Protein AF-A0A7K3DEM0-F1 (afdb_monomer)

pLDDT: mean 96.22, std 6.44, range [53.69, 98.88]

Solvent-accessible surface area (backbone atoms only — not comparable to full-atom values): 5856 Å² total; per-residue (Å²): 132,88,77,90,84,87,80,90,81,57,74,92,64,68,82,83,81,72,78,46,73,42,77,50,79,33,35,64,72,59,72,82,82,68,68,69,59,48,60,45,49,75,76,40,62,60,61,56,54,51,48,48,48,44,49,73,49,30,94,80,53,78,62,42,79,78,32,69,47,79,37,79,80,49,100,46,34,31,38,34,51,24,19,73,35,85,56,74,89,84,128

Radius of gyration: 13.83 Å; Cα contacts (8 Å, |Δi|>4): 125; chains: 1; bounding box: 36×25×37 Å

Mean predict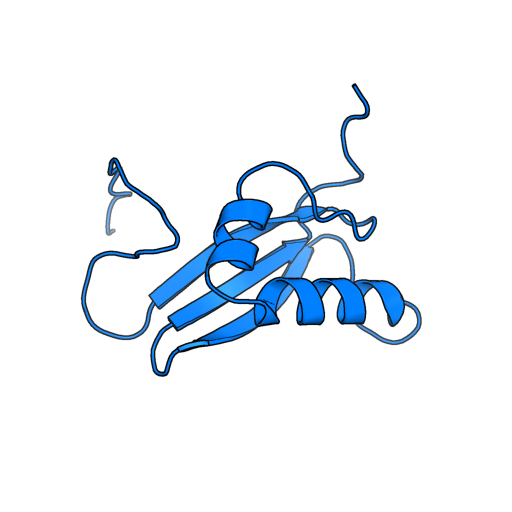ed aligned error: 2.86 Å

Sequence (91 aa):
MSEITYVRGDATVPFGKGPRLIVHVCNDIGGWGKGFVLALSRRWPEPERAYRRWHRERAGNDFGLGAVQFVQVESWLWVANMIGQRGVRTG

Nearest PDB structures (foldseek):
  5e3b-assembly1_A  TM=1.002E+00  e=1.593E-12  Streptomyces coelicolor A3(2)
  2fg1-assembly1_A  TM=9.821E-01  e=2.073E-11  Bacteroides thetaiotaomicron VPI-5482
  2afc-assembly2_B  TM=1.001E+00  e=1.121E-10  Bacteroides thetaiotaomicron
  6lfr-assembly1_A  TM=8.264E-01  e=2.571E-03  Saccharomyces cerevisiae S288C
  6lfq-assembly1_A  TM=8.260E-01  e=5.403E-03  Saccharomyces cerevisiae S288C

Foldseek 3Di:
DDDDDDDDDQLVDDDDDA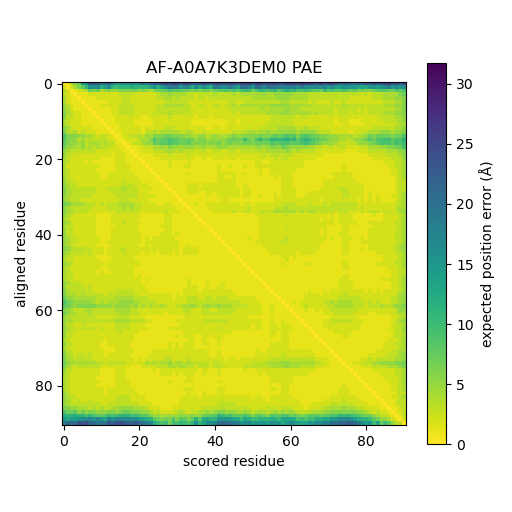ADEREDEDALQLDADDDNSVVVCVQAVFVNVVSNVCSVCVVPDDRDAQDWDWTDRDPRYIYIHHHHHYDDDDD

Structure (mmCIF, N/CA/C/O backbone):
data_AF-A0A7K3DEM0-F1
#
_entry.id   AF-A0A7K3DEM0-F1
#
loop_
_atom_site.group_PDB
_atom_site.id
_atom_site.type_symbol
_atom_site.label_atom_id
_atom_site.label_alt_id
_atom_site.label_comp_id
_atom_site.label_asym_id
_atom_site.label_entity_id
_atom_site.label_seq_id
_atom_site.pdbx_PDB_ins_code
_atom_site.Cartn_x
_atom_site.Cartn_y
_atom_site.Cartn_z
_atom_site.occupancy
_atom_site.B_iso_or_equiv
_atom_site.auth_seq_id
_atom_site.auth_comp_id
_atom_site.auth_asym_id
_atom_site.auth_atom_id
_atom_site.pdbx_PDB_model_num
ATOM 1 N N . MET A 1 1 ? -23.202 -12.846 7.317 1.00 53.69 1 MET A N 1
ATOM 2 C CA . MET A 1 1 ? -22.042 -12.194 6.671 1.00 53.69 1 MET A CA 1
ATOM 3 C C . MET A 1 1 ? -22.039 -10.741 7.097 1.00 53.69 1 MET A C 1
ATOM 5 O O . MET A 1 1 ? -23.118 -10.181 7.220 1.00 53.69 1 MET A O 1
ATOM 9 N N . SER A 1 2 ? -20.878 -10.157 7.379 1.00 83.94 2 SER A N 1
ATOM 10 C CA . SER A 1 2 ? -20.769 -8.710 7.587 1.00 83.94 2 SER A CA 1
ATOM 11 C C . SER A 1 2 ? -20.921 -7.986 6.248 1.00 83.94 2 SER A C 1
ATOM 13 O O . SER A 1 2 ? -20.315 -8.404 5.262 1.00 83.94 2 SER A O 1
ATOM 15 N N . GLU A 1 3 ? -21.725 -6.928 6.215 1.00 93.31 3 GLU A N 1
ATOM 16 C CA . GLU A 1 3 ? -21.946 -6.102 5.024 1.00 93.31 3 GLU A CA 1
ATOM 17 C C . GLU A 1 3 ? -20.824 -5.068 4.828 1.00 93.31 3 GLU A C 1
ATOM 19 O O . GLU A 1 3 ? -20.063 -4.771 5.752 1.00 93.31 3 GLU A O 1
ATOM 24 N N . ILE A 1 4 ? -20.713 -4.515 3.615 1.00 95.00 4 ILE A N 1
ATOM 25 C CA . ILE A 1 4 ? -19.786 -3.411 3.332 1.00 95.00 4 ILE A CA 1
ATOM 26 C C . ILE A 1 4 ? -20.357 -2.121 3.926 1.00 95.00 4 ILE A C 1
ATOM 28 O O . ILE A 1 4 ? -21.420 -1.656 3.520 1.00 95.00 4 ILE A O 1
ATOM 32 N N . THR A 1 5 ? -19.609 -1.501 4.837 1.00 93.88 5 THR A N 1
ATOM 33 C CA . THR A 1 5 ? -19.943 -0.181 5.382 1.00 93.88 5 THR A CA 1
ATOM 34 C C . THR A 1 5 ? -19.342 0.919 4.513 1.00 93.88 5 THR A C 1
ATOM 36 O O . THR A 1 5 ? -18.122 1.081 4.452 1.00 93.88 5 THR A O 1
ATOM 39 N N . TYR A 1 6 ? -20.193 1.727 3.886 1.00 95.81 6 TYR A N 1
ATOM 40 C CA . TYR A 1 6 ? -19.768 2.922 3.158 1.00 95.81 6 TYR A CA 1
ATOM 41 C C . TYR A 1 6 ? -19.715 4.126 4.098 1.00 95.81 6 TYR A C 1
ATOM 43 O O . TYR A 1 6 ? -20.687 4.439 4.782 1.0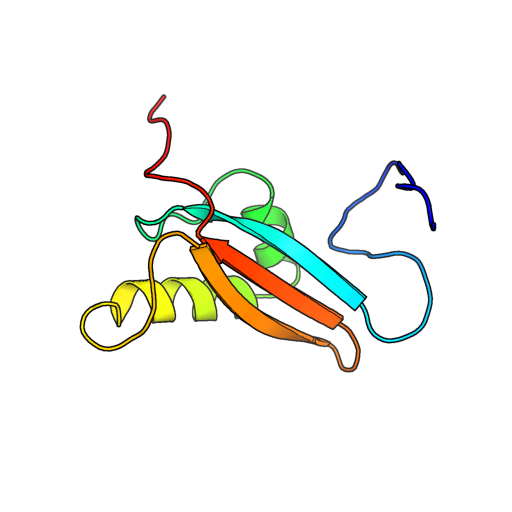0 95.81 6 TYR A O 1
ATOM 51 N N . VAL A 1 7 ? -18.580 4.823 4.122 1.00 95.19 7 VAL A N 1
ATOM 52 C CA . VAL A 1 7 ? -18.356 5.995 4.978 1.00 95.19 7 VAL A CA 1
ATOM 53 C C . VAL A 1 7 ? -17.699 7.121 4.190 1.00 95.19 7 VAL A C 1
ATOM 55 O O . VAL A 1 7 ? -16.972 6.881 3.226 1.00 95.19 7 VAL A O 1
ATOM 58 N N . ARG A 1 8 ? -17.929 8.366 4.617 1.00 97.12 8 ARG A N 1
ATOM 59 C CA . ARG A 1 8 ? -17.226 9.540 4.088 1.00 97.12 8 ARG A CA 1
ATOM 60 C C . ARG A 1 8 ? -16.040 9.868 4.991 1.00 97.12 8 ARG A C 1
ATOM 62 O O . ARG A 1 8 ? -16.229 10.116 6.177 1.00 97.12 8 ARG A O 1
ATOM 69 N N . GLY A 1 9 ? -14.835 9.912 4.431 1.00 95.56 9 GLY A N 1
ATOM 70 C CA . GLY A 1 9 ? -13.625 10.242 5.181 1.00 95.56 9 GLY A CA 1
ATOM 71 C C . GLY A 1 9 ? -12.348 10.008 4.380 1.00 95.56 9 GLY A C 1
ATOM 72 O O . GLY A 1 9 ? -12.397 9.706 3.188 1.00 95.56 9 GLY A O 1
ATOM 73 N N . ASP A 1 10 ? -11.211 10.150 5.055 1.00 96.94 10 ASP A N 1
ATOM 74 C CA . ASP A 1 10 ? -9.895 9.796 4.530 1.00 96.94 10 ASP A CA 1
ATOM 75 C C . ASP A 1 10 ? -9.563 8.356 4.943 1.00 96.94 10 ASP A C 1
ATOM 77 O O . ASP A 1 10 ? -9.435 8.062 6.131 1.00 96.94 10 ASP A O 1
ATOM 81 N N . ALA A 1 11 ? -9.413 7.452 3.972 1.00 97.19 11 ALA A N 1
ATOM 82 C CA . ALA A 1 11 ? -9.101 6.050 4.244 1.00 97.19 11 ALA A CA 1
ATOM 83 C C . ALA A 1 11 ? -7.718 5.850 4.896 1.00 97.19 11 ALA A C 1
ATOM 85 O O . ALA A 1 11 ? -7.477 4.800 5.487 1.00 97.19 11 ALA A O 1
ATOM 86 N N . THR A 1 12 ? -6.827 6.851 4.857 1.00 97.62 12 THR A N 1
ATOM 87 C CA . THR A 1 12 ? -5.578 6.839 5.636 1.00 97.62 12 THR A CA 1
ATOM 88 C C . THR A 1 12 ? -5.812 7.040 7.139 1.00 97.62 12 THR A C 1
ATOM 90 O O . THR A 1 12 ? -4.888 6.884 7.934 1.00 97.62 12 THR A O 1
ATOM 93 N N . VAL A 1 13 ? -7.044 7.345 7.562 1.00 96.44 13 VAL A N 1
ATOM 94 C CA . VAL A 1 13 ? -7.486 7.440 8.961 1.00 96.44 13 VAL A CA 1
ATOM 95 C C . VAL A 1 13 ? -8.585 6.390 9.215 1.00 96.44 13 VAL A C 1
ATOM 97 O O . VAL A 1 13 ? -9.761 6.734 9.344 1.00 96.44 13 VAL A O 1
ATOM 100 N N . PRO A 1 14 ? -8.260 5.087 9.254 1.00 94.62 14 PRO A N 1
ATOM 101 C CA . PRO A 1 14 ? -9.284 4.054 9.351 1.00 94.62 14 PRO A CA 1
ATOM 102 C C . PRO A 1 14 ? -9.986 4.061 10.715 1.00 94.62 14 PRO A C 1
ATOM 104 O O . PRO A 1 14 ? -9.346 4.081 11.773 1.00 94.62 14 PRO A O 1
ATOM 107 N N . PHE A 1 15 ? -11.316 3.979 10.672 1.00 89.56 15 PHE A N 1
ATOM 108 C CA . PHE A 1 15 ? -12.175 3.843 11.845 1.00 89.56 15 PHE A CA 1
ATOM 109 C C . PHE A 1 15 ? -12.026 2.464 12.505 1.00 89.56 15 PHE A C 1
ATOM 111 O O . PHE A 1 15 ? -11.640 1.484 11.869 1.00 89.56 15 PHE A O 1
ATOM 118 N N . GLY A 1 16 ? -12.396 2.381 13.783 1.00 88.06 16 GLY A N 1
ATOM 119 C CA . GLY A 1 16 ? -12.413 1.128 14.537 1.00 88.06 16 GLY A CA 1
ATOM 120 C C . GLY A 1 16 ? -11.162 0.888 15.383 1.00 88.06 16 GLY A C 1
ATOM 121 O O . GLY A 1 16 ? -10.200 1.657 15.364 1.00 88.06 16 GLY A O 1
ATOM 122 N N . LYS A 1 17 ? -11.217 -0.180 16.182 1.00 90.19 17 LYS A N 1
ATOM 123 C CA . LYS A 1 17 ? -10.159 -0.599 17.113 1.00 90.19 17 LYS A CA 1
ATOM 124 C C . LYS A 1 17 ? -9.464 -1.856 16.586 1.00 90.19 17 LYS A C 1
ATOM 126 O O . LYS A 1 17 ? -10.070 -2.630 15.854 1.00 90.19 17 LYS A O 1
ATOM 131 N N . GLY A 1 18 ? -8.230 -2.083 17.030 1.00 94.81 18 GLY A N 1
ATOM 132 C CA . GLY A 1 18 ? -7.460 -3.284 16.700 1.00 94.81 18 GLY A CA 1
ATOM 133 C C . GLY A 1 18 ? -6.700 -3.204 15.367 1.00 94.81 18 GLY A C 1
ATOM 134 O O . GLY A 1 18 ? -6.549 -2.108 14.810 1.00 94.81 18 GLY A O 1
ATOM 135 N N . PRO A 1 19 ? -6.180 -4.353 14.887 1.00 97.12 19 PRO A N 1
ATOM 136 C CA . PRO A 1 19 ? -5.450 -4.448 13.627 1.00 97.12 19 PRO A CA 1
ATOM 137 C C . PRO A 1 19 ? -6.295 -3.975 12.444 1.00 97.12 19 PRO A C 1
ATOM 139 O O . PRO A 1 19 ? -7.444 -4.386 12.285 1.00 97.12 19 PRO A O 1
ATOM 142 N N . ARG A 1 20 ? -5.717 -3.113 11.607 1.00 97.44 20 ARG A N 1
ATOM 143 C CA . ARG A 1 20 ? -6.378 -2.518 10.439 1.00 97.44 20 ARG A CA 1
ATOM 144 C C . ARG A 1 20 ? -5.471 -2.606 9.218 1.00 97.44 20 ARG A C 1
ATOM 146 O O . ARG A 1 20 ? -4.250 -2.503 9.330 1.00 97.44 20 ARG A O 1
ATOM 153 N N . LEU A 1 21 ? -6.086 -2.758 8.050 1.00 98.19 21 LEU A N 1
ATOM 154 C CA . LEU A 1 21 ? -5.394 -2.832 6.770 1.00 98.19 21 LEU A CA 1
ATOM 155 C C . LEU A 1 21 ? -6.019 -1.840 5.786 1.00 98.19 21 LEU A C 1
ATOM 157 O O . LEU A 1 21 ? -7.198 -1.944 5.457 1.00 98.19 21 LEU A O 1
ATOM 161 N N . ILE A 1 22 ? -5.219 -0.890 5.310 1.00 98.56 22 ILE A N 1
ATOM 162 C CA . ILE A 1 22 ? -5.585 0.008 4.216 1.00 98.56 22 ILE A CA 1
ATOM 163 C C . ILE A 1 22 ? -5.224 -0.694 2.915 1.00 98.56 22 ILE A C 1
ATOM 165 O O . ILE A 1 22 ? -4.054 -0.964 2.651 1.00 98.56 22 ILE A O 1
ATOM 169 N N . VAL A 1 23 ? -6.224 -0.988 2.096 1.00 98.62 23 VAL A N 1
ATOM 170 C CA . VAL A 1 23 ? -6.050 -1.732 0.849 1.00 98.62 23 VAL A CA 1
ATOM 171 C C . VAL A 1 23 ? -6.253 -0.791 -0.333 1.00 98.62 23 VAL A C 1
ATOM 173 O O . VAL A 1 23 ? -7.269 -0.101 -0.404 1.00 98.62 23 VAL A O 1
ATOM 176 N N . HIS A 1 24 ? -5.296 -0.747 -1.264 1.00 98.69 24 HIS A N 1
ATOM 177 C CA . HIS A 1 24 ? -5.398 0.091 -2.462 1.00 98.69 24 HIS A CA 1
ATOM 178 C C . HIS A 1 24 ? -4.747 -0.561 -3.683 1.00 98.69 24 HIS A C 1
ATOM 180 O O . HIS A 1 24 ? -3.947 -1.490 -3.562 1.00 98.69 24 HIS A O 1
ATOM 186 N N . VAL A 1 25 ? -5.126 -0.078 -4.867 1.00 98.56 25 VAL A N 1
ATOM 187 C CA . VAL A 1 25 ? -4.645 -0.595 -6.150 1.00 98.56 25 VAL A CA 1
ATOM 188 C C . VAL A 1 25 ? -3.453 0.227 -6.640 1.00 98.56 25 VAL A C 1
ATOM 190 O O . VAL A 1 25 ? -3.560 1.427 -6.890 1.00 98.56 25 VAL A O 1
ATOM 193 N N . CYS A 1 26 ? -2.337 -0.461 -6.840 1.00 98.69 26 CYS A N 1
ATOM 194 C CA . CYS A 1 26 ? -1.147 -0.017 -7.547 1.00 98.69 26 CYS A CA 1
ATOM 195 C C . CYS A 1 26 ? -1.135 -0.542 -8.994 1.00 98.69 26 CYS A C 1
ATOM 197 O O . CYS A 1 26 ? -1.806 -1.521 -9.335 1.00 98.69 26 CYS A O 1
ATOM 199 N N . ASN A 1 27 ? -0.324 0.099 -9.837 1.00 98.62 27 ASN A N 1
ATOM 200 C CA . ASN A 1 27 ? -0.060 -0.347 -11.206 1.00 98.62 27 ASN A CA 1
ATOM 201 C C . ASN A 1 27 ? 1.169 -1.265 -11.290 1.00 98.62 27 ASN A C 1
ATOM 203 O O . ASN A 1 27 ? 1.991 -1.310 -10.381 1.00 98.62 27 ASN A O 1
ATOM 207 N N . ASP A 1 28 ? 1.308 -1.969 -12.408 1.00 98.56 28 ASP A N 1
ATOM 208 C CA . ASP A 1 28 ? 2.420 -2.882 -12.695 1.00 98.56 28 ASP A CA 1
ATOM 209 C C . ASP A 1 28 ? 3.641 -2.212 -13.363 1.00 98.56 28 ASP A C 1
ATOM 211 O O . ASP A 1 28 ? 4.578 -2.900 -13.759 1.00 98.56 28 ASP A O 1
ATOM 215 N N . ILE A 1 29 ? 3.676 -0.876 -13.459 1.00 98.19 29 ILE A N 1
ATOM 216 C CA . ILE A 1 29 ? 4.781 -0.124 -14.092 1.00 98.19 29 ILE A CA 1
ATOM 217 C C . ILE A 1 29 ? 5.569 0.765 -13.115 1.00 98.19 29 ILE A C 1
ATOM 219 O O . ILE A 1 29 ? 6.372 1.600 -13.534 1.00 98.19 29 ILE A O 1
ATOM 223 N N . GLY A 1 30 ? 5.324 0.648 -11.806 1.00 98.00 30 GLY A N 1
ATOM 224 C CA . GLY A 1 30 ? 6.058 1.414 -10.791 1.00 98.00 30 GLY A CA 1
ATOM 225 C C . GLY A 1 30 ? 5.640 2.884 -10.668 1.00 98.00 30 GLY A C 1
ATOM 226 O O . GLY A 1 30 ? 6.316 3.669 -9.997 1.00 98.00 30 GLY A O 1
ATOM 227 N N . GLY A 1 31 ? 4.522 3.276 -11.282 1.00 97.94 31 GLY A N 1
ATOM 228 C CA . GLY A 1 31 ? 3.968 4.621 -11.178 1.00 97.94 31 GLY A CA 1
ATOM 229 C C . GLY A 1 31 ? 3.404 4.893 -9.783 1.00 97.94 31 GLY A C 1
ATOM 230 O O . GLY A 1 31 ? 2.635 4.091 -9.258 1.00 97.94 31 GLY A O 1
ATOM 231 N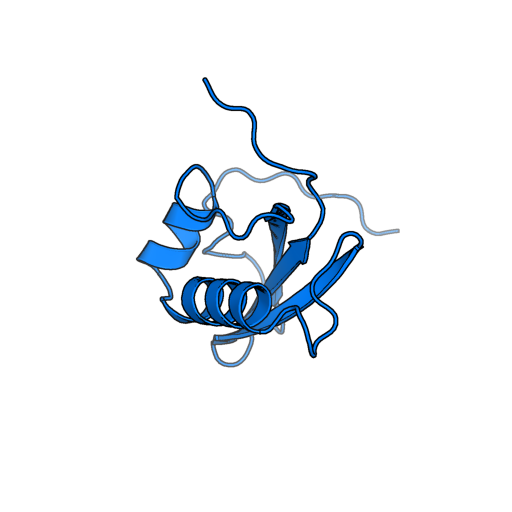 N . TRP A 1 32 ? 3.762 6.033 -9.194 1.00 98.44 32 TRP A N 1
ATOM 232 C CA . TRP A 1 32 ? 3.254 6.508 -7.904 1.00 98.44 32 TRP A CA 1
ATOM 233 C C . TRP A 1 32 ? 3.301 8.037 -7.910 1.00 98.44 32 TRP A C 1
ATOM 235 O O . TRP A 1 32 ? 4.384 8.619 -7.865 1.00 98.44 32 TRP A O 1
ATOM 245 N N . GLY A 1 33 ? 2.149 8.691 -8.065 1.00 96.81 33 GLY A N 1
ATOM 246 C CA . GLY A 1 33 ? 2.121 10.151 -8.230 1.00 96.81 33 GLY A CA 1
ATOM 247 C C . GLY A 1 33 ? 0.758 10.802 -8.477 1.00 96.81 33 GLY A C 1
ATOM 248 O O . GLY A 1 33 ? 0.701 12.013 -8.656 1.00 96.81 33 GLY A O 1
ATOM 249 N N . LYS A 1 34 ? -0.350 10.047 -8.494 1.00 95.62 34 LYS A N 1
ATOM 250 C CA . LYS A 1 34 ? -1.697 10.603 -8.697 1.00 95.62 34 LYS A CA 1
ATOM 251 C C . LYS A 1 34 ? -2.750 9.793 -7.944 1.00 95.62 34 LYS A C 1
ATOM 253 O O . LYS A 1 34 ? -2.696 8.569 -7.943 1.00 95.62 34 LYS A O 1
ATOM 258 N N . GLY A 1 35 ? -3.727 10.479 -7.353 1.00 95.44 35 GLY A N 1
ATOM 259 C CA . GLY A 1 35 ? -4.833 9.851 -6.625 1.00 95.44 35 GLY A CA 1
ATOM 260 C C . GLY A 1 35 ? -4.461 9.463 -5.193 1.00 95.44 35 GLY A C 1
ATOM 261 O O . GLY A 1 35 ? -3.730 10.191 -4.522 1.00 95.44 35 GLY A O 1
ATOM 262 N N . PHE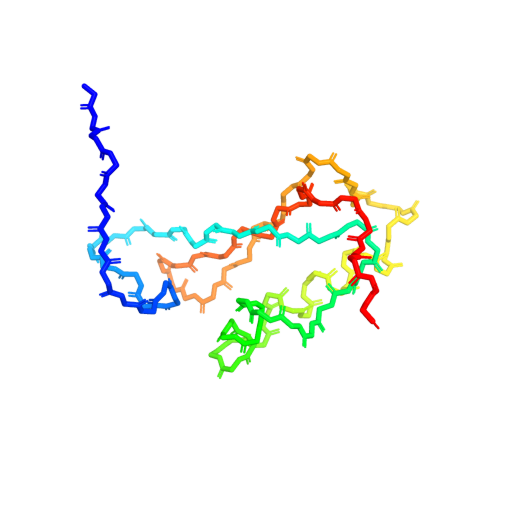 A 1 36 ? -4.978 8.323 -4.727 1.00 98.06 36 PHE A N 1
ATOM 263 C CA . PHE A 1 36 ? -4.897 7.895 -3.324 1.00 98.06 36 PHE A CA 1
ATOM 264 C C . PHE A 1 36 ? -3.463 7.747 -2.797 1.00 98.06 36 PHE A C 1
ATOM 266 O O . PHE A 1 36 ? -3.178 8.101 -1.656 1.00 98.06 36 PHE A O 1
ATOM 273 N N . VAL A 1 37 ? -2.536 7.322 -3.656 1.00 98.19 37 VAL A N 1
ATOM 274 C CA . VAL A 1 37 ? -1.113 7.165 -3.321 1.00 98.19 37 VAL A CA 1
ATOM 275 C C . VAL A 1 37 ? -0.470 8.442 -2.763 1.00 98.19 37 VAL A C 1
ATOM 277 O O . VAL A 1 37 ? 0.427 8.368 -1.931 1.00 98.19 37 VAL A O 1
ATOM 280 N N . LEU A 1 38 ? -0.962 9.625 -3.156 1.00 98.31 38 LEU A N 1
ATOM 281 C CA . LEU A 1 38 ? -0.484 10.902 -2.620 1.00 98.31 38 LEU A CA 1
ATOM 282 C C . LEU A 1 38 ? -0.949 11.140 -1.178 1.00 98.31 38 LEU A C 1
ATOM 284 O O . LEU A 1 38 ? -0.218 11.745 -0.399 1.00 98.31 38 LEU A O 1
ATOM 288 N N . ALA A 1 39 ? -2.151 10.683 -0.813 1.00 98.44 39 ALA A N 1
ATOM 289 C CA . ALA A 1 39 ? -2.636 10.762 0.564 1.00 98.44 39 ALA A CA 1
ATOM 290 C C . ALA A 1 39 ? -1.807 9.854 1.483 1.00 98.44 39 ALA A C 1
ATOM 292 O O . ALA A 1 39 ? -1.410 10.289 2.562 1.00 98.44 39 ALA A O 1
ATOM 293 N N . LEU A 1 40 ? -1.460 8.647 1.014 1.00 98.38 40 LEU A N 1
ATOM 294 C CA . LEU A 1 40 ? -0.541 7.750 1.719 1.00 98.38 40 LEU A CA 1
ATOM 295 C C . LEU A 1 40 ? 0.825 8.410 1.945 1.00 98.38 40 LEU A C 1
ATOM 297 O O . LEU A 1 40 ? 1.229 8.535 3.095 1.00 98.38 40 LEU A O 1
ATOM 301 N N . SER A 1 41 ? 1.491 8.905 0.893 1.00 98.31 41 SER A N 1
ATOM 302 C CA . SER A 1 41 ? 2.834 9.507 1.015 1.00 98.31 41 SER A CA 1
ATOM 303 C C . SER A 1 41 ? 2.882 10.763 1.883 1.00 98.31 41 SER A C 1
ATOM 305 O O . SER A 1 41 ? 3.910 11.044 2.492 1.00 98.31 41 SER A O 1
ATOM 307 N N . ARG A 1 42 ? 1.787 11.533 1.955 1.00 98.38 42 ARG A N 1
ATOM 308 C CA . ARG A 1 42 ? 1.690 12.687 2.867 1.00 98.38 42 ARG A CA 1
ATOM 309 C C . ARG A 1 42 ? 1.726 12.274 4.333 1.00 98.38 42 ARG A C 1
ATOM 311 O O . ARG A 1 42 ? 2.139 13.078 5.162 1.00 98.38 42 ARG A O 1
ATOM 318 N N . ARG A 1 43 ? 1.252 11.068 4.651 1.00 98.31 43 ARG A N 1
ATOM 319 C CA . ARG A 1 43 ? 1.174 10.572 6.025 1.00 98.31 43 ARG A CA 1
ATOM 320 C C . ARG A 1 43 ? 2.338 9.651 6.384 1.00 98.31 43 ARG A C 1
ATOM 322 O O . ARG A 1 43 ? 2.884 9.791 7.472 1.00 98.31 43 ARG A O 1
ATOM 329 N N . TRP A 1 44 ? 2.729 8.759 5.477 1.00 98.62 44 TRP A N 1
ATOM 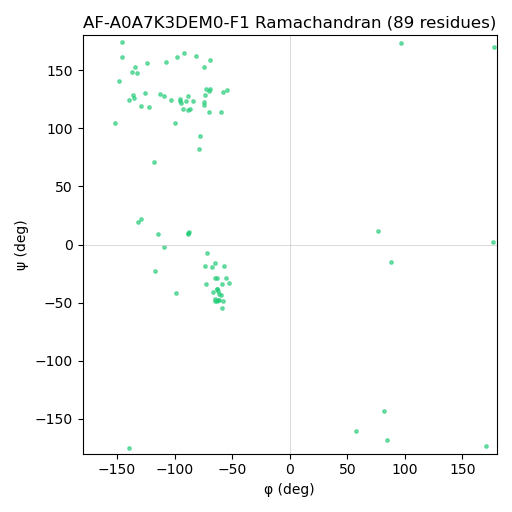330 C CA . TRP A 1 44 ? 3.804 7.791 5.683 1.00 98.62 44 TRP A CA 1
ATOM 331 C C . TRP A 1 44 ? 4.657 7.648 4.415 1.00 98.62 44 TRP A C 1
ATOM 333 O O . TRP A 1 44 ? 4.118 7.310 3.357 1.00 98.62 44 TRP A O 1
ATOM 343 N N . PRO A 1 45 ? 5.983 7.855 4.480 1.00 98.31 45 PRO A N 1
ATOM 344 C CA . PRO A 1 45 ? 6.868 7.626 3.335 1.00 98.31 45 PRO A CA 1
ATOM 345 C C . PRO A 1 45 ? 7.117 6.134 3.030 1.00 98.31 45 PRO A C 1
ATOM 347 O O . PRO A 1 45 ? 7.562 5.785 1.932 1.00 98.31 45 PRO A O 1
ATOM 350 N N . GLU A 1 46 ? 6.859 5.232 3.979 1.00 98.75 46 GLU A N 1
ATOM 351 C CA . GLU A 1 46 ? 7.186 3.804 3.896 1.00 98.75 46 GLU A CA 1
ATOM 352 C C . GLU A 1 46 ? 6.489 3.072 2.737 1.00 98.75 46 GLU A C 1
ATOM 354 O O . GLU A 1 46 ? 7.198 2.365 2.011 1.00 98.75 46 GLU A O 1
ATOM 359 N N . PRO A 1 47 ? 5.164 3.218 2.503 1.00 98.81 47 PRO A N 1
ATOM 360 C CA . PRO A 1 47 ? 4.473 2.479 1.446 1.00 98.81 47 PRO A CA 1
ATOM 361 C C . PRO A 1 47 ? 5.006 2.805 0.051 1.00 98.81 47 PRO A C 1
ATOM 363 O O . PRO A 1 47 ? 5.200 1.896 -0.757 1.00 98.81 47 PRO A O 1
ATOM 366 N N . GLU A 1 48 ? 5.307 4.082 -0.211 1.00 98.81 48 GLU A N 1
ATOM 367 C CA . GLU A 1 48 ? 5.897 4.525 -1.475 1.00 98.81 48 GLU A CA 1
ATOM 368 C C . GLU A 1 48 ? 7.302 3.948 -1.658 1.00 98.81 48 GLU A C 1
ATOM 370 O O . GLU A 1 48 ? 7.617 3.378 -2.706 1.00 98.81 48 GLU A O 1
ATOM 375 N N . ARG A 1 49 ? 8.156 4.065 -0.632 1.00 98.81 49 ARG A N 1
ATOM 376 C CA . ARG A 1 49 ? 9.531 3.552 -0.679 1.00 98.81 49 ARG A CA 1
ATOM 377 C C . ARG A 1 49 ? 9.549 2.044 -0.923 1.00 98.81 49 ARG A C 1
ATOM 379 O O . ARG A 1 49 ? 10.339 1.571 -1.743 1.00 98.81 49 ARG A O 1
ATOM 386 N N . ALA A 1 50 ? 8.680 1.305 -0.236 1.00 98.88 50 ALA A N 1
ATOM 387 C CA . ALA A 1 50 ? 8.555 -0.141 -0.366 1.00 98.88 50 ALA A CA 1
ATOM 388 C C . ALA A 1 50 ? 8.074 -0.551 -1.765 1.00 98.88 50 ALA A C 1
ATOM 390 O O . ALA A 1 50 ? 8.709 -1.399 -2.393 1.00 98.88 50 ALA A O 1
ATOM 391 N N . TYR A 1 51 ? 7.037 0.105 -2.294 1.00 98.88 51 TYR A N 1
ATOM 392 C CA . TYR A 1 51 ? 6.522 -0.157 -3.639 1.00 98.88 51 TYR A CA 1
ATOM 393 C C . TYR A 1 51 ? 7.560 0.148 -4.726 1.00 98.88 51 TYR A C 1
ATOM 395 O O . TYR A 1 51 ? 7.819 -0.681 -5.600 1.00 98.88 51 TYR A O 1
ATOM 403 N N . ARG A 1 52 ? 8.217 1.315 -4.657 1.00 98.75 52 ARG A N 1
ATOM 404 C CA . ARG A 1 52 ? 9.250 1.698 -5.634 1.00 98.75 52 ARG A CA 1
ATOM 405 C C . ARG A 1 52 ? 10.442 0.750 -5.604 1.00 98.75 52 ARG A C 1
ATOM 407 O O . ARG A 1 52 ? 10.995 0.438 -6.658 1.00 98.75 52 ARG A O 1
ATOM 414 N N . ARG A 1 53 ? 10.845 0.294 -4.413 1.00 98.81 53 ARG A N 1
ATOM 415 C CA . ARG A 1 53 ? 11.893 -0.720 -4.257 1.00 98.81 53 ARG A CA 1
ATOM 416 C C . ARG A 1 53 ? 11.471 -2.047 -4.881 1.00 98.81 53 ARG A C 1
ATOM 418 O O . ARG A 1 53 ? 12.230 -2.597 -5.671 1.00 98.81 53 ARG A O 1
ATOM 425 N N . TRP A 1 54 ? 10.264 -2.509 -4.570 1.00 98.75 54 TRP A N 1
ATOM 426 C CA . TRP A 1 54 ? 9.709 -3.762 -5.075 1.00 98.75 54 TRP A CA 1
ATOM 427 C C . TRP A 1 54 ? 9.669 -3.780 -6.607 1.00 98.75 54 TRP A C 1
ATOM 429 O O . TRP A 1 54 ? 10.248 -4.672 -7.219 1.00 98.75 54 TRP A O 1
ATOM 439 N N . HIS A 1 55 ? 9.150 -2.719 -7.234 1.00 98.75 55 HIS A N 1
ATOM 440 C CA . HIS A 1 55 ? 9.181 -2.562 -8.690 1.00 98.75 55 HIS A CA 1
ATOM 441 C C . HIS A 1 55 ? 10.608 -2.498 -9.260 1.00 98.75 55 HIS A C 1
ATOM 443 O O . HIS A 1 55 ? 10.891 -3.085 -10.303 1.00 98.75 55 HIS A O 1
ATOM 449 N N . ARG A 1 56 ? 11.533 -1.768 -8.621 1.00 98.69 56 ARG A N 1
ATOM 450 C CA . ARG A 1 56 ? 12.921 -1.653 -9.106 1.00 98.69 56 ARG A CA 1
ATOM 451 C C . ARG A 1 56 ? 13.642 -3.002 -9.090 1.00 98.69 56 ARG A C 1
ATOM 453 O O . ARG A 1 56 ? 14.387 -3.293 -10.018 1.00 98.69 56 ARG A O 1
ATOM 460 N N . GLU A 1 57 ? 13.397 -3.813 -8.068 1.00 98.56 57 GLU A N 1
ATOM 461 C CA . GLU A 1 57 ? 14.020 -5.127 -7.861 1.00 98.56 57 GLU A CA 1
ATOM 462 C C . GLU A 1 57 ? 13.241 -6.275 -8.543 1.00 98.56 57 GLU A C 1
ATOM 464 O O . GLU A 1 57 ? 13.573 -7.441 -8.346 1.00 98.56 57 GLU A O 1
ATOM 469 N N . ARG A 1 58 ? 12.239 -5.961 -9.384 1.00 98.31 58 ARG A N 1
ATOM 470 C CA . ARG A 1 58 ? 11.290 -6.927 -9.980 1.00 98.31 58 ARG A CA 1
ATOM 471 C C . ARG A 1 58 ? 11.892 -8.072 -10.791 1.00 98.31 58 ARG A C 1
ATOM 473 O O . ARG A 1 58 ? 11.223 -9.065 -11.022 1.00 98.31 58 ARG A O 1
ATOM 480 N N . ALA A 1 59 ? 13.144 -7.954 -11.228 1.00 97.69 59 ALA A N 1
ATOM 481 C CA . ALA A 1 59 ? 13.833 -9.049 -11.911 1.00 97.69 59 ALA A CA 1
ATOM 482 C C . ALA A 1 59 ? 14.125 -10.246 -10.982 1.00 97.69 59 ALA A C 1
ATOM 484 O O . ALA A 1 59 ? 14.378 -11.341 -11.473 1.00 97.69 59 ALA A O 1
ATOM 485 N N . GLY A 1 60 ? 14.108 -10.039 -9.660 1.00 98.12 60 GLY A N 1
ATOM 486 C CA . GLY A 1 60 ? 14.422 -11.059 -8.656 1.00 98.12 60 GLY A CA 1
ATOM 487 C C . GLY A 1 60 ? 13.408 -11.151 -7.515 1.00 98.12 60 GLY A C 1
ATOM 488 O O . GLY A 1 60 ? 13.751 -11.655 -6.450 1.00 98.12 60 GLY A O 1
ATOM 489 N N . ASN A 1 61 ? 12.192 -10.633 -7.694 1.00 98.44 61 ASN A N 1
ATOM 490 C CA . ASN A 1 61 ? 11.118 -10.741 -6.707 1.00 98.44 61 ASN A CA 1
ATOM 491 C C . ASN A 1 61 ? 9.764 -11.025 -7.385 1.00 98.44 61 ASN A C 1
ATOM 493 O O . ASN A 1 61 ? 9.700 -11.256 -8.589 1.00 98.44 61 ASN A O 1
ATOM 497 N N . ASP A 1 62 ? 8.692 -11.038 -6.600 1.00 98.44 62 ASP A N 1
ATOM 498 C CA . ASP A 1 62 ? 7.329 -11.391 -7.002 1.00 98.44 62 ASP A CA 1
ATOM 499 C C . ASP A 1 62 ? 6.491 -10.218 -7.552 1.00 98.44 62 ASP A C 1
ATOM 501 O O . ASP A 1 62 ? 5.281 -10.358 -7.722 1.00 98.44 62 ASP A O 1
ATOM 505 N N . PHE A 1 63 ? 7.091 -9.055 -7.834 1.00 98.75 63 PHE A N 1
ATOM 506 C CA . PHE A 1 63 ? 6.363 -7.900 -8.361 1.00 98.75 63 PHE A CA 1
ATOM 507 C C . PHE A 1 63 ? 5.685 -8.239 -9.699 1.00 98.75 63 PHE A C 1
ATOM 509 O O . PHE A 1 63 ? 6.340 -8.440 -10.724 1.00 98.75 63 PHE A O 1
ATOM 516 N N . GLY A 1 64 ? 4.354 -8.231 -9.707 1.00 98.44 64 GLY A N 1
ATOM 517 C CA . GLY A 1 64 ? 3.540 -8.516 -10.884 1.00 98.44 64 GLY A CA 1
ATOM 518 C C . GLY A 1 64 ? 2.049 -8.483 -10.563 1.00 98.44 64 GLY A C 1
ATOM 519 O O . GLY A 1 64 ? 1.659 -8.402 -9.401 1.00 98.44 64 GLY A O 1
ATOM 520 N N . LEU A 1 65 ? 1.203 -8.519 -11.596 1.00 98.69 65 LEU A N 1
ATOM 521 C CA . LEU A 1 65 ? -0.256 -8.487 -11.434 1.00 98.69 65 LEU A CA 1
ATOM 522 C C . LEU A 1 65 ? -0.748 -9.592 -10.491 1.00 98.69 65 LEU A C 1
ATOM 524 O O . LEU A 1 65 ? -0.372 -10.753 -10.631 1.00 98.69 65 LEU A O 1
ATOM 528 N N . GLY A 1 66 ? -1.618 -9.216 -9.555 1.00 98.44 66 GLY A N 1
ATOM 529 C CA . GLY A 1 66 ? -2.159 -10.098 -8.520 1.00 98.44 66 GLY A CA 1
ATOM 530 C C . GLY A 1 66 ? -1.310 -10.179 -7.249 1.00 98.44 66 GLY A C 1
ATOM 531 O O . GLY A 1 66 ? -1.825 -10.613 -6.220 1.00 98.44 66 GLY A O 1
ATOM 532 N N . ALA A 1 67 ? -0.054 -9.725 -7.276 1.00 98.75 67 ALA A N 1
ATOM 533 C CA . ALA A 1 67 ? 0.790 -9.698 -6.088 1.00 98.75 67 ALA A CA 1
ATOM 534 C C . ALA A 1 67 ? 0.388 -8.565 -5.128 1.00 98.75 67 ALA A C 1
ATOM 536 O O . ALA A 1 67 ? -0.127 -7.516 -5.537 1.00 98.75 67 ALA A O 1
ATOM 537 N N . VAL A 1 68 ? 0.658 -8.762 -3.835 1.00 98.88 68 VAL A N 1
ATOM 538 C CA . VAL A 1 68 ? 0.349 -7.795 -2.774 1.00 98.88 68 VAL A CA 1
ATOM 539 C C . VAL A 1 68 ? 1.536 -7.661 -1.831 1.00 98.88 68 VAL A C 1
ATOM 541 O O . VAL A 1 68 ? 1.985 -8.643 -1.248 1.00 98.88 68 VAL A O 1
ATOM 544 N N . GLN A 1 69 ? 1.996 -6.430 -1.620 1.00 98.81 69 GLN A N 1
ATOM 545 C CA . GLN A 1 69 ? 3.007 -6.117 -0.614 1.00 98.81 69 GLN A CA 1
ATOM 546 C C . GLN A 1 69 ? 2.350 -5.470 0.611 1.00 98.81 69 GLN A C 1
ATOM 548 O O . GLN A 1 69 ? 1.695 -4.433 0.492 1.00 98.81 69 GLN A O 1
ATOM 553 N N . PHE A 1 70 ? 2.571 -6.047 1.793 1.00 98.81 70 PHE A N 1
ATOM 554 C CA . PHE A 1 70 ? 2.107 -5.504 3.071 1.00 98.81 70 PHE A CA 1
ATOM 555 C C . PHE A 1 70 ? 3.208 -4.674 3.735 1.00 98.81 70 PHE A C 1
ATOM 557 O O . PHE A 1 70 ? 4.311 -5.162 3.968 1.00 98.81 70 PHE A O 1
ATOM 564 N N . VAL A 1 71 ? 2.904 -3.420 4.061 1.00 98.81 71 VAL A N 1
ATOM 565 C CA . VAL A 1 71 ? 3.839 -2.472 4.679 1.00 98.81 71 VAL A CA 1
ATOM 566 C C . VAL A 1 71 ? 3.244 -1.987 5.992 1.00 98.81 71 VAL A C 1
ATOM 568 O O . VAL A 1 71 ? 2.175 -1.380 5.997 1.00 98.81 71 VAL A O 1
ATOM 571 N N . GLN A 1 72 ? 3.913 -2.260 7.110 1.00 98.56 72 GLN A N 1
ATOM 572 C CA . GLN A 1 72 ? 3.494 -1.743 8.412 1.00 98.56 72 GLN A CA 1
ATOM 573 C C . GLN A 1 72 ? 3.810 -0.247 8.503 1.00 98.56 72 GLN A C 1
ATOM 575 O O . GLN A 1 72 ? 4.940 0.152 8.229 1.00 98.56 72 GLN A O 1
ATOM 580 N N . VAL A 1 73 ? 2.821 0.564 8.883 1.00 98.38 73 VAL A N 1
ATOM 581 C CA . VAL A 1 73 ? 2.964 2.027 9.020 1.00 98.38 73 VAL A CA 1
ATOM 582 C C . VAL A 1 73 ? 2.748 2.511 10.455 1.00 98.38 73 VAL A C 1
ATOM 584 O O . VAL A 1 73 ? 3.276 3.549 10.837 1.00 98.38 73 VAL A O 1
ATOM 587 N N . GLU A 1 74 ? 2.034 1.737 11.278 1.00 97.12 74 GLU A N 1
ATOM 588 C CA . GLU A 1 74 ? 1.923 1.930 12.731 1.00 97.12 74 GLU A CA 1
ATOM 589 C C . GLU A 1 74 ? 1.824 0.561 13.431 1.00 97.12 74 GLU A C 1
ATOM 591 O O . GLU A 1 74 ? 1.681 -0.475 12.779 1.00 97.12 74 GLU A O 1
ATOM 596 N N . SER A 1 75 ? 1.839 0.528 14.770 1.00 95.81 75 SER A N 1
ATOM 597 C CA . SER A 1 75 ? 1.822 -0.723 15.553 1.00 95.81 75 SER A CA 1
ATOM 598 C C . SER A 1 75 ? 0.685 -1.683 15.181 1.00 95.81 75 SER A C 1
ATOM 600 O O . SER A 1 75 ? 0.876 -2.892 15.221 1.00 95.81 75 SER A O 1
ATOM 602 N N . TRP A 1 76 ? -0.475 -1.150 14.785 1.00 96.94 76 TRP A N 1
ATOM 603 C CA . TRP A 1 76 ? -1.669 -1.928 14.430 1.00 96.94 76 TRP A CA 1
ATOM 604 C C . TRP A 1 76 ? -2.260 -1.529 13.073 1.00 96.94 76 TRP A C 1
ATOM 606 O O . TRP A 1 76 ? -3.456 -1.724 12.839 1.00 96.94 76 TRP A O 1
ATOM 616 N N . LEU A 1 77 ? -1.452 -0.925 12.199 1.00 98.38 77 LEU A N 1
ATOM 617 C CA . LEU A 1 77 ? -1.904 -0.432 10.904 1.00 98.38 77 LEU A CA 1
ATOM 618 C C . LEU A 1 77 ? -0.918 -0.795 9.796 1.00 98.38 77 LEU A C 1
ATOM 620 O O . LEU A 1 77 ? 0.275 -0.493 9.875 1.00 98.38 77 LEU A O 1
ATOM 624 N N . TRP A 1 78 ? -1.454 -1.398 8.739 1.00 98.75 78 TRP A N 1
ATOM 625 C CA . TRP A 1 78 ? -0.718 -1.783 7.541 1.00 98.75 78 TRP A CA 1
ATOM 626 C C . TRP A 1 78 ? -1.342 -1.173 6.290 1.00 98.75 78 TRP A C 1
ATOM 628 O O . TRP A 1 78 ? -2.541 -0.892 6.244 1.00 98.75 78 TRP A O 1
ATOM 638 N N . VAL A 1 79 ? -0.526 -1.040 5.250 1.00 98.88 79 VAL A N 1
ATOM 639 C CA . VAL A 1 79 ? -0.942 -0.726 3.882 1.00 98.88 79 VAL A CA 1
ATOM 640 C C . VAL A 1 79 ? -0.668 -1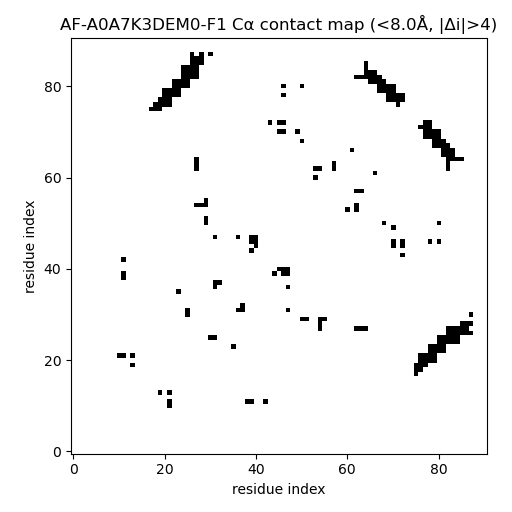.941 2.998 1.00 98.88 79 VAL A C 1
ATOM 642 O O . VAL A 1 79 ? 0.442 -2.469 3.005 1.00 98.88 79 VAL A O 1
ATOM 645 N N . ALA A 1 80 ? -1.664 -2.375 2.228 1.00 98.88 80 ALA A N 1
AT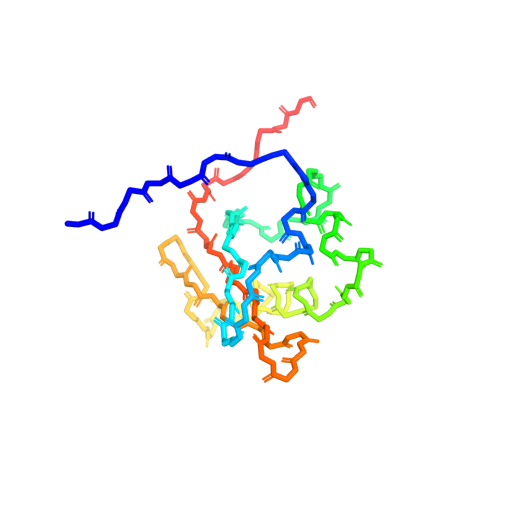OM 646 C CA . ALA A 1 80 ? -1.527 -3.387 1.185 1.00 98.88 80 ALA A CA 1
ATOM 647 C C . ALA A 1 80 ? -1.415 -2.708 -0.185 1.00 98.88 80 ALA A C 1
ATOM 649 O O . ALA A 1 80 ? -2.411 -2.239 -0.740 1.00 98.88 80 ALA A O 1
ATOM 650 N N . ASN A 1 81 ? -0.200 -2.678 -0.730 1.00 98.88 81 ASN A N 1
ATOM 651 C CA . ASN A 1 81 ? 0.080 -2.273 -2.105 1.00 98.88 81 ASN A CA 1
ATOM 652 C C . ASN A 1 81 ? -0.290 -3.436 -3.043 1.00 98.88 81 ASN A C 1
ATOM 654 O O . ASN A 1 81 ? 0.531 -4.329 -3.258 1.00 98.88 81 ASN A O 1
ATOM 658 N N . MET A 1 82 ? -1.516 -3.458 -3.577 1.00 98.88 82 MET A N 1
ATOM 659 C CA . MET A 1 82 ? -1.961 -4.524 -4.486 1.00 98.88 82 MET A CA 1
ATOM 660 C C . MET A 1 82 ? -1.661 -4.163 -5.936 1.00 98.88 82 MET A C 1
ATOM 662 O O . MET A 1 82 ? -2.161 -3.154 -6.426 1.00 98.88 82 MET A O 1
ATOM 666 N N . ILE A 1 83 ? -0.916 -4.990 -6.664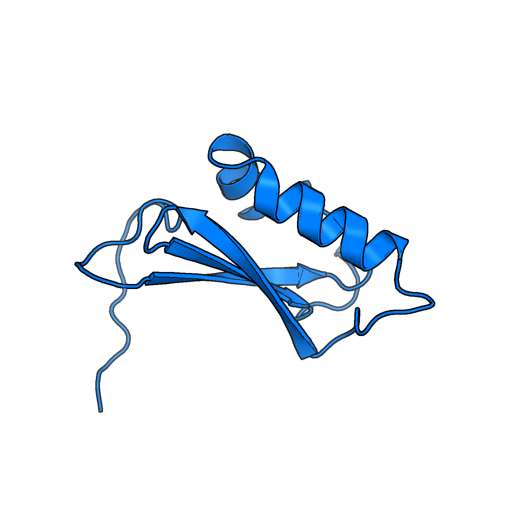 1.00 98.81 83 ILE A N 1
ATOM 667 C CA . ILE A 1 83 ? -0.694 -4.781 -8.100 1.00 98.81 83 ILE A CA 1
ATOM 668 C C . ILE A 1 83 ? -1.936 -5.256 -8.864 1.00 98.81 83 ILE A C 1
ATOM 670 O O . ILE A 1 83 ? -2.016 -6.385 -9.343 1.00 98.81 83 ILE A O 1
ATOM 674 N N . GLY A 1 84 ? -2.950 -4.395 -8.924 1.00 98.38 84 GLY A N 1
ATOM 675 C CA . GLY A 1 84 ? -4.262 -4.703 -9.504 1.00 98.38 84 GLY A CA 1
ATOM 676 C C . GLY A 1 84 ? -4.543 -4.004 -10.832 1.00 98.38 84 GLY A C 1
ATOM 677 O O . GLY A 1 84 ? -5.604 -4.212 -11.413 1.00 98.38 84 GLY A O 1
ATOM 678 N N . GLN A 1 85 ? -3.627 -3.162 -11.313 1.00 98.25 85 GLN A N 1
ATOM 679 C CA . GLN A 1 85 ? -3.820 -2.364 -12.520 1.00 98.25 85 GLN A CA 1
ATOM 680 C C . GLN A 1 85 ? -2.683 -2.585 -13.519 1.00 98.25 85 GLN A C 1
ATOM 682 O O . GLN A 1 85 ? -1.511 -2.446 -13.177 1.00 98.25 85 GLN A O 1
ATOM 687 N N . ARG A 1 86 ? -3.033 -2.864 -14.779 1.00 98.19 86 ARG A N 1
ATOM 688 C CA . ARG A 1 86 ? -2.073 -2.878 -15.887 1.00 98.19 86 ARG A CA 1
ATOM 689 C C . ARG A 1 86 ? -1.858 -1.465 -16.427 1.00 98.19 86 ARG A C 1
ATOM 691 O O . ARG A 1 86 ? -2.814 -0.820 -16.857 1.00 98.19 86 ARG A O 1
ATOM 698 N N . GLY A 1 87 ? -0.610 -1.007 -16.435 1.00 96.88 87 GLY A N 1
ATOM 699 C CA . GLY A 1 87 ? -0.206 0.322 -16.878 1.00 96.88 87 GLY A CA 1
ATOM 700 C C . GLY A 1 87 ? -0.895 1.451 -16.112 1.00 96.88 87 GLY A C 1
ATOM 701 O O . GLY A 1 87 ? -1.441 1.277 -15.022 1.00 96.88 87 GLY A O 1
ATOM 702 N N . VAL A 1 88 ? -0.892 2.642 -16.701 1.00 93.62 88 VAL A N 1
ATOM 703 C CA . VAL A 1 88 ? -1.707 3.782 -16.266 1.00 93.62 88 VAL A CA 1
ATOM 704 C C . VAL A 1 88 ? -2.291 4.456 -17.496 1.00 93.62 88 VAL A C 1
ATOM 706 O O . VAL A 1 88 ? -1.663 4.466 -18.554 1.00 93.62 88 VAL A O 1
ATOM 709 N N . ARG A 1 89 ? -3.482 5.046 -17.372 1.00 87.88 89 ARG A N 1
ATOM 710 C CA . ARG A 1 89 ? -4.011 5.883 -18.449 1.00 87.88 89 ARG A CA 1
ATOM 711 C C . ARG A 1 89 ? -3.175 7.160 -18.522 1.00 87.88 89 ARG A C 1
ATOM 713 O O . ARG A 1 89 ? -3.199 7.960 -17.586 1.00 87.88 89 ARG A O 1
ATOM 720 N N . THR A 1 90 ? -2.454 7.346 -19.618 1.00 78.69 90 THR A N 1
ATOM 721 C CA . THR A 1 90 ? -1.866 8.638 -19.975 1.00 78.69 90 THR A CA 1
ATOM 722 C C . THR A 1 90 ? -2.994 9.531 -20.483 1.00 78.69 90 THR A C 1
ATOM 724 O O . THR A 1 90 ? -3.768 9.125 -21.353 1.00 78.69 90 THR A O 1
ATOM 727 N N . GLY A 1 91 ? -3.163 10.684 -19.841 1.00 65.75 91 GLY A N 1
ATOM 728 C CA . GLY A 1 91 ? -4.061 11.744 -20.292 1.00 65.75 91 GLY A CA 1
ATOM 729 C C . GLY A 1 91 ? -3.283 12.788 -21.062 1.00 65.75 91 GLY A C 1
ATOM 730 O O . GLY A 1 91 ? -2.070 12.906 -20.778 1.00 65.75 91 GLY A O 1
#

Secondary structure (DSSP, 8-state):
-PPP----S-TTS--SSS-EEEEEEEETT---SSTHHHHHHHH-SHHHHHHHHHHHTGGGS--STT-EEEEEEETTEEEEEEEEESS----